Protein AF-A0A661V7F4-F1 (afdb_monomer_lite)

Secondary structure (DSSP, 8-state):
--HHHHHHHHHTT-----TTTT-HHHHHHHHHHHHHHHHTTHHHHHHHHHHHHHHHHHHHHHH-TTEEEEEEETTEEEEEE--BTTB-HHHHHHHHHHTT---EEEGGGTEEEE---TT--HHHHHHHHHHHHHHHH-TT--------TT-----TT--------------------

Structure (mmCIF, N/CA/C/O backbone):
data_AF-A0A661V7F4-F1
#
_entry.id   AF-A0A661V7F4-F1
#
loop_
_atom_site.group_PDB
_atom_site.id
_atom_site.type_symbol
_atom_site.label_atom_id
_atom_site.label_alt_id
_atom_site.label_comp_id
_atom_site.label_asym_id
_atom_site.label_entity_id
_atom_site.label_seq_id
_atom_site.pdbx_PDB_ins_code
_atom_site.Cartn_x
_atom_site.Cartn_y
_atom_site.Cartn_z
_atom_site.occupancy
_atom_site.B_iso_or_equiv
_atom_site.auth_seq_id
_atom_site.auth_comp_id
_atom_site.auth_asym_id
_atom_site.auth_atom_id
_atom_site.pdbx_PDB_model_num
ATOM 1 N N . MET A 1 1 ? 5.106 9.688 -24.346 1.00 60.44 1 MET A N 1
ATOM 2 C CA . MET A 1 1 ? 5.487 11.086 -24.656 1.00 60.44 1 MET A CA 1
ATOM 3 C C . MET A 1 1 ? 4.803 11.490 -25.955 1.00 60.44 1 MET A C 1
ATOM 5 O O . MET A 1 1 ? 4.760 10.669 -26.862 1.00 60.44 1 MET A O 1
ATOM 9 N N . LYS A 1 2 ? 4.218 12.690 -26.051 1.00 88.56 2 LYS A N 1
ATOM 10 C CA . LYS A 1 2 ? 3.643 13.158 -27.324 1.00 88.56 2 LYS A CA 1
ATOM 11 C C . LYS A 1 2 ? 4.780 13.499 -28.286 1.00 88.56 2 LYS A C 1
ATOM 13 O O . LYS A 1 2 ? 5.710 14.192 -27.886 1.00 88.56 2 LYS A O 1
ATOM 18 N N . ARG A 1 3 ? 4.682 13.040 -29.535 1.00 91.12 3 ARG A N 1
ATOM 19 C CA . ARG A 1 3 ? 5.702 13.245 -30.578 1.00 91.12 3 ARG A CA 1
ATOM 20 C C . ARG A 1 3 ? 6.094 14.719 -30.745 1.00 91.12 3 ARG A C 1
ATOM 22 O O . ARG A 1 3 ? 7.275 15.031 -30.780 1.00 91.12 3 ARG A O 1
ATOM 29 N N . SER A 1 4 ? 5.109 15.614 -30.688 1.00 94.12 4 SER A N 1
ATOM 30 C CA . SER A 1 4 ? 5.306 17.066 -30.783 1.00 94.12 4 SER A CA 1
ATOM 31 C C . SER A 1 4 ? 6.248 17.644 -29.719 1.00 94.12 4 SER A C 1
ATOM 33 O O . SER A 1 4 ? 6.945 18.614 -29.980 1.00 94.12 4 SER A O 1
ATOM 35 N N . ILE A 1 5 ? 6.279 17.061 -28.513 1.00 92.44 5 ILE A N 1
ATOM 36 C CA . ILE A 1 5 ? 7.154 17.522 -27.423 1.00 92.44 5 ILE A CA 1
ATOM 37 C C . ILE A 1 5 ? 8.598 17.083 -27.683 1.00 92.44 5 ILE A C 1
ATOM 39 O O . ILE A 1 5 ? 9.520 17.857 -27.444 1.00 92.44 5 ILE A O 1
ATOM 43 N N . ALA A 1 6 ? 8.794 15.860 -28.185 1.00 89.69 6 ALA A N 1
ATOM 44 C CA . ALA A 1 6 ? 10.120 15.360 -28.544 1.00 89.69 6 ALA A CA 1
ATOM 45 C C . ALA A 1 6 ? 10.739 16.200 -29.673 1.00 89.69 6 ALA A C 1
ATOM 47 O O . ALA A 1 6 ? 11.857 16.683 -29.531 1.00 89.69 6 ALA A O 1
ATOM 48 N N . GLU A 1 7 ? 9.966 16.473 -30.728 1.00 91.38 7 GLU A N 1
ATOM 49 C CA . GLU A 1 7 ? 10.384 17.315 -31.860 1.00 91.38 7 GLU A CA 1
ATOM 50 C C . GLU A 1 7 ? 10.731 18.746 -31.407 1.00 91.38 7 GLU A C 1
ATOM 52 O O . GLU A 1 7 ? 11.738 19.321 -31.825 1.00 91.38 7 GLU A O 1
ATOM 57 N N . GLN A 1 8 ? 9.943 19.314 -30.488 1.00 92.19 8 GLN A N 1
ATOM 58 C CA . GLN A 1 8 ? 10.229 20.630 -29.921 1.00 92.19 8 GLN A CA 1
ATOM 59 C C . GLN A 1 8 ? 11.525 20.634 -29.094 1.00 92.19 8 GLN A C 1
ATOM 61 O O . GLN A 1 8 ? 12.334 21.548 -29.251 1.00 92.19 8 GLN A O 1
ATOM 66 N N . LEU A 1 9 ? 11.761 19.617 -28.257 1.00 90.19 9 LEU A N 1
ATOM 67 C CA . LEU A 1 9 ? 13.000 19.485 -27.482 1.00 90.19 9 LEU A CA 1
ATOM 68 C C . LEU A 1 9 ? 14.231 19.362 -28.388 1.00 90.19 9 LEU A C 1
ATOM 70 O O . LEU A 1 9 ? 15.211 20.070 -28.161 1.00 90.19 9 LEU A O 1
ATOM 74 N N . GLU A 1 10 ? 14.156 18.549 -29.442 1.00 87.75 10 GLU A N 1
ATOM 75 C CA . GLU A 1 10 ? 15.230 18.401 -30.431 1.00 87.75 10 GLU A CA 1
ATOM 76 C C . GLU A 1 10 ? 15.539 19.731 -31.137 1.00 87.75 10 GLU A C 1
ATOM 78 O O . GLU A 1 10 ? 16.701 20.126 -31.242 1.00 87.75 10 GLU A O 1
ATOM 83 N N . SER A 1 11 ? 14.500 20.468 -31.550 1.00 91.19 11 SER A N 1
ATOM 84 C CA . SER A 1 11 ? 14.645 21.768 -32.226 1.00 91.19 11 SER A CA 1
ATOM 85 C C . SER A 1 11 ? 15.161 22.893 -31.317 1.00 91.19 11 SER A C 1
ATOM 87 O O . SER A 1 11 ? 15.780 23.840 -31.796 1.00 91.19 11 SER A O 1
ATOM 89 N N . SER A 1 12 ? 14.936 22.791 -30.003 1.00 92.0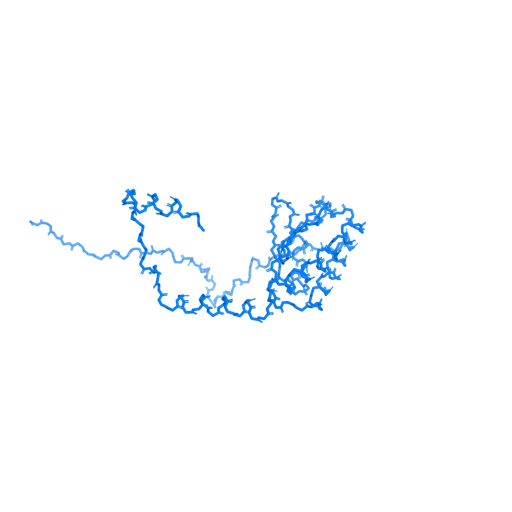6 12 SER A N 1
ATOM 90 C CA . SER A 1 12 ? 15.288 23.829 -29.024 1.00 92.06 12 SER A CA 1
ATOM 91 C C . SER A 1 12 ? 16.777 23.881 -28.659 1.00 92.06 12 SER A C 1
ATOM 93 O O . SER A 1 12 ? 17.207 24.810 -27.978 1.00 92.06 12 SER A O 1
ATOM 95 N N . GLY A 1 13 ? 17.565 22.876 -29.061 1.00 87.50 13 GLY A N 1
ATOM 96 C CA . GLY A 1 13 ? 18.968 22.740 -28.653 1.00 87.50 13 GLY A CA 1
ATOM 97 C C . GLY A 1 13 ? 19.158 22.380 -27.173 1.00 87.50 13 GLY A C 1
ATOM 98 O O . GLY A 1 13 ? 20.284 22.417 -26.673 1.00 87.50 13 GLY A O 1
ATOM 99 N N . PHE A 1 14 ? 18.083 22.020 -26.463 1.00 88.81 14 PHE A N 1
ATOM 100 C CA . PHE A 1 14 ? 18.138 21.577 -25.074 1.00 88.81 14 PHE A CA 1
ATOM 101 C C . PHE A 1 14 ? 18.960 20.289 -24.951 1.00 88.81 14 PHE A C 1
ATOM 103 O O . PHE A 1 14 ? 18.642 19.263 -25.552 1.00 88.81 14 PHE A O 1
ATOM 110 N N . ARG A 1 15 ? 20.024 20.333 -24.144 1.00 83.62 15 ARG A N 1
ATOM 111 C CA . ARG A 1 15 ? 20.916 19.196 -23.908 1.00 83.62 15 ARG A CA 1
ATOM 112 C C . ARG A 1 15 ? 20.938 18.861 -22.423 1.00 83.62 15 ARG A C 1
ATOM 114 O O . ARG A 1 15 ? 21.423 19.642 -21.611 1.00 83.62 15 ARG A O 1
ATOM 121 N N . TYR A 1 16 ? 20.441 17.675 -22.091 1.00 86.56 16 TYR A N 1
ATOM 122 C CA . TYR A 1 16 ? 20.527 17.092 -20.758 1.00 86.56 16 TYR A CA 1
ATOM 123 C C . TYR A 1 16 ? 21.421 15.858 -20.816 1.00 86.56 16 TYR A C 1
ATOM 125 O O . TYR A 1 16 ? 21.198 14.981 -21.649 1.00 86.56 16 TYR A O 1
ATOM 133 N N . VAL A 1 17 ? 22.443 15.813 -19.963 1.00 88.25 17 VAL A N 1
ATOM 134 C CA . VAL A 1 17 ? 23.394 14.699 -19.877 1.00 88.25 17 VAL A CA 1
ATOM 135 C C . VAL A 1 17 ? 23.607 14.362 -18.407 1.00 88.25 17 VAL A C 1
ATOM 137 O O . VAL A 1 17 ? 23.778 15.251 -17.572 1.00 88.25 17 VAL A O 1
ATOM 140 N N . GLN A 1 18 ? 23.602 13.070 -18.099 1.00 92.44 18 GLN A N 1
ATOM 141 C CA . GLN A 1 18 ? 23.984 12.513 -16.802 1.00 92.44 18 GLN A CA 1
ATOM 142 C C . GLN A 1 18 ? 24.950 11.353 -17.046 1.00 92.44 18 GLN A C 1
ATOM 144 O O . GLN A 1 18 ? 24.774 10.602 -18.004 1.00 92.44 18 GLN A O 1
ATOM 149 N N . SER A 1 19 ? 25.943 11.174 -16.173 1.00 91.06 19 SER A N 1
ATOM 150 C CA . SER A 1 19 ? 27.018 10.182 -16.354 1.00 91.06 19 SER A CA 1
ATOM 151 C C . SER A 1 19 ? 26.539 8.728 -16.455 1.00 91.06 19 SER A C 1
ATOM 153 O O . SER A 1 19 ? 27.250 7.899 -17.008 1.00 91.06 19 SER A O 1
ATOM 155 N N . HIS A 1 20 ? 25.342 8.421 -15.944 1.00 86.81 20 HIS A N 1
ATOM 156 C CA . HIS A 1 20 ? 24.746 7.077 -15.948 1.00 86.81 20 HIS A CA 1
ATOM 157 C C . HIS A 1 20 ? 23.524 6.956 -16.873 1.00 86.81 20 HIS A C 1
ATOM 159 O O . HIS A 1 20 ? 22.744 6.010 -16.774 1.00 86.81 20 HIS A O 1
ATOM 165 N N . GLN A 1 21 ? 23.313 7.927 -17.762 1.00 89.25 21 GLN A N 1
ATOM 166 C CA . GLN A 1 21 ? 22.230 7.858 -18.735 1.00 89.25 21 GLN A CA 1
ATOM 167 C C . GLN A 1 21 ? 22.521 6.762 -19.772 1.00 89.25 21 GLN A C 1
ATOM 169 O O . GLN A 1 21 ? 23.624 6.695 -20.305 1.00 89.25 21 GLN A O 1
ATOM 174 N N . ASN A 1 22 ? 21.514 5.943 -20.093 1.00 86.75 22 ASN A N 1
ATOM 175 C CA . ASN A 1 22 ? 21.619 4.829 -21.048 1.00 86.75 22 ASN A CA 1
ATOM 176 C C . ASN A 1 22 ? 22.657 3.758 -20.663 1.00 86.75 22 ASN A C 1
ATOM 178 O O . ASN A 1 22 ? 23.261 3.138 -21.538 1.00 86.75 22 ASN A O 1
ATOM 182 N N . ASP A 1 23 ? 22.861 3.536 -19.363 1.00 93.81 23 ASP A N 1
ATOM 183 C CA . ASP A 1 23 ? 23.686 2.433 -18.878 1.00 93.81 23 ASP A CA 1
ATOM 184 C C . ASP A 1 23 ? 23.146 1.071 -19.386 1.00 93.81 23 ASP A C 1
ATOM 186 O O . ASP A 1 23 ? 21.974 0.750 -19.142 1.00 93.81 23 ASP A O 1
ATOM 190 N N . PRO A 1 24 ? 23.958 0.252 -20.091 1.00 94.62 24 PRO A N 1
ATOM 191 C CA . PRO A 1 24 ? 23.492 -1.002 -20.687 1.00 94.62 24 PRO A CA 1
ATOM 192 C C . PRO A 1 24 ? 22.940 -2.010 -19.676 1.00 94.62 24 PRO A C 1
ATOM 194 O O . PRO A 1 24 ? 22.011 -2.753 -20.003 1.00 94.62 24 PRO A O 1
ATOM 197 N N . LEU A 1 25 ? 23.482 -2.038 -18.454 1.00 95.44 25 LEU A N 1
ATOM 198 C CA . LEU A 1 25 ? 23.005 -2.932 -17.403 1.00 95.44 25 LEU A CA 1
ATOM 199 C C . LEU A 1 25 ? 21.611 -2.499 -16.935 1.00 95.44 25 LEU A C 1
ATOM 201 O O . LEU A 1 25 ? 20.696 -3.324 -16.910 1.00 95.44 25 LEU A O 1
ATOM 205 N N . GLY A 1 26 ? 21.418 -1.207 -16.662 1.00 94.31 26 GLY A N 1
ATOM 206 C CA . GLY A 1 26 ? 20.105 -0.643 -16.343 1.00 94.31 26 GLY A CA 1
ATOM 207 C C . GLY A 1 26 ? 19.069 -0.906 -17.442 1.00 94.31 26 GLY A C 1
ATOM 208 O O . GLY A 1 26 ? 17.949 -1.332 -17.151 1.00 94.31 26 GLY A O 1
ATOM 209 N N . CYS A 1 27 ? 19.452 -0.741 -18.712 1.00 94.94 27 CYS A N 1
ATOM 210 C CA . CYS A 1 27 ? 18.590 -1.060 -19.852 1.00 94.94 27 CYS A CA 1
ATOM 211 C C . CYS A 1 27 ? 18.216 -2.550 -19.912 1.00 94.94 27 CYS A C 1
ATOM 213 O O . CYS A 1 27 ? 17.060 -2.873 -20.188 1.00 94.94 27 CYS A O 1
ATOM 215 N N . SER A 1 28 ? 19.161 -3.457 -19.640 1.00 96.56 28 SER A N 1
ATOM 216 C CA . SER A 1 28 ? 18.899 -4.901 -19.634 1.00 96.56 28 SER A CA 1
ATOM 217 C C . SER A 1 28 ? 17.920 -5.300 -18.528 1.00 96.56 28 SER A C 1
ATOM 219 O O . SER A 1 28 ? 16.987 -6.056 -18.791 1.00 96.56 28 SER A O 1
ATOM 221 N N . VAL A 1 29 ? 18.093 -4.764 -17.315 1.00 96.88 29 VAL A N 1
ATOM 222 C CA . VAL A 1 29 ? 17.186 -5.017 -16.182 1.00 96.88 29 VAL A CA 1
ATOM 223 C C . VAL A 1 29 ? 15.789 -4.474 -16.475 1.00 96.88 29 VAL A C 1
ATOM 225 O O . VAL A 1 29 ? 14.809 -5.196 -16.323 1.00 96.88 29 VAL A O 1
ATOM 228 N N . ALA A 1 30 ? 15.683 -3.230 -16.952 1.00 96.38 30 ALA A N 1
ATOM 229 C CA . ALA A 1 30 ? 14.393 -2.624 -17.278 1.00 96.38 30 ALA A CA 1
ATOM 230 C C . ALA A 1 30 ? 13.637 -3.421 -18.352 1.00 96.38 30 ALA A C 1
ATOM 232 O O . ALA A 1 30 ? 12.428 -3.621 -18.237 1.00 96.38 30 ALA A O 1
ATOM 233 N N . ARG A 1 31 ? 14.349 -3.911 -19.377 1.00 96.44 31 ARG A N 1
ATOM 234 C CA . ARG A 1 31 ? 13.760 -4.752 -20.425 1.00 96.44 31 ARG A CA 1
ATOM 235 C C . ARG A 1 31 ? 13.177 -6.042 -19.850 1.00 96.44 31 ARG A C 1
ATOM 237 O O . ARG A 1 31 ? 12.066 -6.405 -20.223 1.00 96.44 31 ARG A O 1
ATOM 244 N N . GLU A 1 32 ? 13.908 -6.703 -18.957 1.00 97.44 32 GLU A N 1
ATOM 245 C CA . GLU A 1 32 ? 13.459 -7.952 -18.339 1.00 97.44 32 GLU A CA 1
ATOM 246 C C . GLU A 1 32 ? 12.257 -7.733 -17.415 1.00 97.44 32 GLU A C 1
ATOM 248 O O . GLU A 1 32 ? 11.264 -8.444 -17.518 1.00 97.44 32 GLU A O 1
ATOM 253 N N . VAL A 1 33 ? 12.281 -6.683 -16.588 1.00 96.69 33 VAL A N 1
ATOM 254 C CA . VAL A 1 33 ? 11.143 -6.317 -15.728 1.00 96.69 33 VAL A CA 1
ATOM 255 C C . VAL A 1 33 ? 9.879 -6.076 -16.560 1.00 96.69 33 VAL A C 1
ATOM 257 O O . VAL A 1 33 ? 8.815 -6.590 -16.225 1.00 96.69 33 VAL A O 1
ATOM 260 N N . ILE A 1 34 ? 9.981 -5.339 -17.673 1.00 96.38 34 ILE A N 1
ATOM 261 C CA . ILE A 1 34 ? 8.843 -5.107 -18.579 1.00 96.38 34 ILE A CA 1
ATOM 262 C C . ILE A 1 34 ? 8.343 -6.424 -19.192 1.00 96.38 34 ILE A C 1
ATOM 264 O O . ILE A 1 34 ? 7.129 -6.611 -19.322 1.00 96.38 34 ILE A O 1
ATOM 268 N N . ALA A 1 35 ? 9.254 -7.330 -19.562 1.00 96.31 35 ALA A N 1
ATOM 269 C CA . ALA A 1 35 ? 8.900 -8.635 -20.109 1.00 96.31 35 ALA A CA 1
ATOM 270 C C . ALA A 1 35 ? 8.122 -9.478 -19.088 1.00 96.31 35 ALA A C 1
ATOM 272 O O . ALA A 1 35 ? 7.022 -9.922 -19.409 1.00 96.31 35 ALA A O 1
ATOM 273 N N . ILE A 1 36 ? 8.625 -9.602 -17.855 1.00 95.88 36 ILE A N 1
ATOM 274 C CA . ILE A 1 36 ? 7.969 -10.328 -16.754 1.00 95.88 36 ILE A CA 1
ATOM 275 C C . ILE A 1 36 ? 6.579 -9.747 -16.474 1.00 95.88 36 ILE A C 1
ATOM 277 O O . ILE A 1 36 ? 5.588 -10.475 -16.476 1.00 95.88 36 ILE A O 1
ATOM 281 N N . LEU A 1 37 ? 6.473 -8.422 -16.311 1.00 95.19 37 LEU A N 1
ATOM 282 C CA . LEU A 1 37 ? 5.192 -7.751 -16.057 1.00 95.19 37 LEU A CA 1
ATOM 283 C C . LEU A 1 37 ? 4.144 -8.044 -17.142 1.00 95.19 37 LEU A C 1
ATOM 285 O O . LEU A 1 37 ? 2.961 -8.176 -16.826 1.00 95.19 37 LEU A O 1
ATOM 289 N N . SER A 1 38 ? 4.578 -8.141 -18.402 1.00 91.38 38 SER A N 1
ATOM 290 C CA . SER A 1 38 ? 3.695 -8.369 -19.552 1.00 91.38 38 SER A CA 1
ATOM 291 C C . SER A 1 38 ? 3.335 -9.843 -19.745 1.00 91.38 38 SER A C 1
ATOM 293 O O . SER A 1 38 ? 2.201 -10.148 -20.097 1.00 91.38 38 SER A O 1
ATOM 295 N N . GLN A 1 39 ? 4.285 -10.760 -19.548 1.00 93.69 39 GLN A N 1
ATOM 296 C CA . GLN A 1 39 ? 4.096 -12.195 -19.796 1.00 93.69 39 GLN A CA 1
ATOM 297 C C . GLN A 1 39 ? 3.309 -12.880 -18.678 1.00 93.69 39 GLN A C 1
ATOM 299 O O . GLN A 1 39 ? 2.509 -13.773 -18.944 1.00 93.69 39 GLN A O 1
ATOM 304 N N . GLU A 1 40 ? 3.512 -12.444 -17.436 1.00 91.62 40 GLU A N 1
ATOM 305 C CA . GLU A 1 40 ? 2.910 -13.062 -16.250 1.00 91.62 40 GLU A CA 1
ATOM 306 C C . GLU A 1 40 ? 1.648 -12.323 -15.767 1.00 91.62 40 GLU A C 1
ATOM 308 O O . GLU A 1 40 ? 1.069 -12.676 -14.744 1.00 91.62 40 GLU A O 1
ATOM 313 N N . ASN A 1 41 ? 1.181 -11.309 -16.509 1.00 92.81 41 ASN A N 1
ATOM 314 C CA . ASN A 1 41 ? -0.028 -10.529 -16.207 1.00 92.81 41 ASN A CA 1
ATOM 315 C C . ASN A 1 41 ? -0.047 -9.912 -14.791 1.00 92.81 41 ASN A C 1
ATOM 317 O O . ASN A 1 41 ? -1.111 -9.737 -14.191 1.00 92.81 41 ASN A O 1
ATOM 321 N N . TRP A 1 42 ? 1.119 -9.531 -14.259 1.00 93.69 42 TRP A N 1
ATOM 322 C CA . TRP A 1 42 ? 1.253 -8.982 -12.902 1.00 93.69 42 TRP A CA 1
ATOM 323 C C . TRP A 1 42 ? 0.428 -7.714 -12.664 1.00 93.69 42 TRP A C 1
ATOM 325 O O . TRP A 1 42 ? -0.036 -7.487 -11.549 1.00 93.69 42 TRP A O 1
ATOM 335 N N . VAL A 1 43 ? 0.218 -6.896 -13.700 1.00 93.19 43 VAL A N 1
ATOM 336 C CA . VAL A 1 43 ? -0.631 -5.695 -13.607 1.00 93.19 43 VAL A CA 1
ATOM 337 C C . VAL A 1 43 ? -2.084 -6.078 -13.329 1.00 93.19 43 VAL A C 1
ATOM 339 O O . VAL A 1 43 ? -2.714 -5.486 -12.458 1.00 93.19 43 VAL A O 1
ATOM 342 N N . GLU A 1 44 ? -2.598 -7.092 -14.027 1.00 94.62 44 GLU A N 1
ATOM 343 C CA . GLU A 1 44 ? -3.972 -7.560 -13.842 1.00 94.62 44 GLU A CA 1
ATOM 344 C C . GLU A 1 44 ? -4.143 -8.254 -12.491 1.00 94.62 44 GLU A C 1
ATOM 346 O O . GLU A 1 44 ? -5.083 -7.958 -11.757 1.00 94.62 44 GLU A O 1
ATOM 351 N N . ARG A 1 45 ? -3.175 -9.092 -12.095 1.00 94.94 45 ARG A N 1
ATOM 352 C CA . ARG A 1 45 ? -3.152 -9.669 -10.745 1.00 94.94 45 ARG A CA 1
ATOM 353 C C . ARG A 1 45 ? -3.155 -8.579 -9.669 1.00 94.94 45 ARG A C 1
ATOM 355 O O . ARG A 1 45 ? -3.883 -8.701 -8.689 1.00 94.94 45 ARG A O 1
ATOM 362 N N . GLY A 1 46 ? -2.380 -7.512 -9.860 1.00 96.00 46 GLY A N 1
ATOM 363 C CA . GLY A 1 46 ? -2.358 -6.356 -8.965 1.00 96.00 46 GLY A CA 1
ATOM 364 C C . GLY A 1 46 ? -3.687 -5.599 -8.905 1.00 96.00 46 GLY A C 1
ATOM 365 O O . GLY A 1 46 ? -4.035 -5.086 -7.846 1.00 96.00 46 GLY A O 1
ATOM 366 N N . ASN A 1 47 ? -4.451 -5.545 -10.000 1.00 96.12 47 ASN A N 1
ATOM 367 C CA . ASN A 1 47 ? -5.803 -4.979 -9.984 1.00 96.12 47 ASN A CA 1
ATOM 368 C C . ASN A 1 47 ? -6.742 -5.847 -9.141 1.00 96.12 47 ASN A C 1
ATOM 370 O O . ASN A 1 47 ? -7.344 -5.336 -8.204 1.00 96.12 47 ASN A O 1
ATOM 374 N N . VAL A 1 48 ? -6.793 -7.155 -9.410 1.00 97.00 48 VAL A N 1
ATOM 375 C CA . VAL A 1 48 ? -7.665 -8.099 -8.687 1.00 97.00 48 VAL A CA 1
ATOM 376 C C . VAL A 1 48 ? -7.324 -8.152 -7.194 1.00 97.00 48 VAL A C 1
ATOM 378 O O . VAL A 1 48 ? -8.209 -8.091 -6.343 1.00 97.00 48 VAL A O 1
ATOM 381 N N . MET A 1 49 ? -6.035 -8.239 -6.851 1.00 98.00 49 MET A N 1
ATOM 382 C CA . MET A 1 49 ? -5.595 -8.241 -5.453 1.00 98.00 49 MET A CA 1
ATOM 383 C C . MET A 1 49 ? -5.839 -6.885 -4.780 1.00 98.00 49 MET A C 1
ATOM 385 O O . MET A 1 49 ? -6.232 -6.834 -3.616 1.00 98.00 49 MET A O 1
ATOM 389 N N . GLY A 1 50 ? -5.641 -5.788 -5.512 1.00 98.00 50 GLY A N 1
ATOM 390 C CA . GLY A 1 50 ? -5.909 -4.436 -5.035 1.00 98.00 50 GLY A CA 1
ATOM 391 C C . GLY A 1 50 ? -7.386 -4.197 -4.734 1.00 98.00 50 GLY A C 1
ATOM 392 O O . GLY A 1 50 ? -7.701 -3.576 -3.723 1.00 98.00 50 GLY A O 1
ATOM 393 N N . GLU A 1 51 ? -8.289 -4.725 -5.564 1.00 98.19 51 GLU A N 1
ATOM 394 C CA . GLU A 1 51 ? -9.737 -4.706 -5.325 1.00 98.19 51 GLU A CA 1
ATOM 395 C C . GLU A 1 51 ? -10.096 -5.485 -4.059 1.00 98.19 51 GLU A C 1
ATOM 397 O O . GLU A 1 51 ? -10.732 -4.922 -3.170 1.00 98.19 51 GLU A O 1
ATOM 402 N N . TYR A 1 52 ? -9.600 -6.719 -3.915 1.00 98.50 52 TYR A N 1
ATOM 403 C CA . TYR A 1 52 ? -9.798 -7.521 -2.702 1.00 98.50 52 TYR A CA 1
ATOM 404 C C . TYR A 1 52 ? -9.314 -6.798 -1.436 1.00 98.50 52 TYR A C 1
ATOM 406 O O . TYR A 1 52 ? -10.014 -6.748 -0.423 1.00 98.50 52 TYR A O 1
ATOM 414 N N . PHE A 1 53 ? -8.116 -6.214 -1.485 1.00 98.62 53 PHE A N 1
ATOM 415 C CA . PHE A 1 53 ? -7.554 -5.506 -0.342 1.00 98.62 53 PHE A CA 1
ATOM 416 C C . PHE A 1 53 ? -8.359 -4.231 -0.036 1.00 98.62 53 PHE A C 1
ATOM 418 O O . PHE A 1 53 ? -8.711 -3.982 1.118 1.00 98.62 53 PHE A O 1
ATOM 425 N N . LEU A 1 54 ? -8.731 -3.447 -1.052 1.00 98.69 54 LEU A N 1
ATOM 426 C CA . LEU A 1 54 ? -9.548 -2.248 -0.864 1.00 98.69 54 LEU A CA 1
ATOM 427 C C . LEU A 1 54 ? -10.936 -2.575 -0.296 1.00 98.69 54 LEU A C 1
ATOM 429 O O . LEU A 1 54 ? -11.409 -1.852 0.576 1.00 98.69 54 LEU A O 1
ATOM 433 N N . GLU A 1 55 ? -11.581 -3.652 -0.748 1.00 98.62 55 GLU A N 1
ATOM 434 C CA . GLU A 1 55 ? -12.848 -4.126 -0.181 1.00 98.62 55 GLU A CA 1
ATOM 435 C C . GLU A 1 55 ? -12.706 -4.465 1.306 1.00 98.62 55 GLU A C 1
ATOM 437 O O . GLU A 1 55 ? -13.531 -4.035 2.112 1.00 98.62 55 GLU A O 1
ATOM 442 N N . GLY A 1 56 ? -11.632 -5.157 1.691 1.00 98.50 56 GLY A N 1
ATOM 443 C CA . GLY A 1 56 ? -11.329 -5.425 3.097 1.00 98.50 56 GLY A CA 1
ATOM 444 C C . GLY A 1 56 ? -11.128 -4.148 3.918 1.00 98.50 56 GLY A C 1
ATOM 445 O O . GLY A 1 56 ? -11.666 -4.025 5.015 1.00 98.50 56 GLY A O 1
ATOM 446 N N . LEU A 1 57 ? -10.413 -3.156 3.379 1.00 98.62 57 LEU A N 1
ATOM 447 C CA . LEU A 1 57 ? -10.241 -1.859 4.043 1.00 98.62 57 LEU A CA 1
ATOM 448 C C . LEU A 1 57 ? -11.568 -1.097 4.183 1.00 98.62 57 LEU A C 1
ATOM 450 O O . LEU A 1 57 ? -11.796 -0.468 5.213 1.00 98.62 57 LEU A O 1
ATOM 454 N N . LYS A 1 58 ? -12.463 -1.182 3.192 1.00 98.62 58 LYS A N 1
ATOM 455 C CA . LYS A 1 58 ? -13.806 -0.587 3.270 1.00 98.62 58 LYS A CA 1
ATOM 456 C C . LYS A 1 58 ? -14.692 -1.262 4.313 1.00 98.62 58 LYS A C 1
ATOM 458 O O . LYS A 1 58 ? -15.447 -0.584 4.994 1.00 98.62 58 LYS A O 1
ATOM 463 N N . GLN A 1 59 ? -14.564 -2.572 4.508 1.00 98.50 59 GLN A N 1
ATOM 464 C CA . GLN A 1 59 ? -15.259 -3.251 5.609 1.00 98.50 59 GLN A CA 1
ATOM 465 C C . GLN A 1 59 ? -14.786 -2.732 6.975 1.00 98.50 59 GLN A C 1
ATOM 467 O O . GLN A 1 59 ? -15.593 -2.573 7.889 1.00 98.50 59 GLN A O 1
ATOM 472 N N . LEU A 1 60 ? -13.493 -2.418 7.119 1.00 97.88 60 LEU A N 1
ATOM 473 C CA . LEU A 1 60 ? -12.972 -1.774 8.330 1.00 97.88 60 LEU A CA 1
ATOM 474 C C . LEU A 1 60 ? -13.477 -0.335 8.483 1.00 97.88 60 LEU A C 1
ATOM 476 O O . LEU A 1 60 ? -13.755 0.078 9.605 1.00 97.88 60 LEU A O 1
ATOM 480 N N . GLU A 1 61 ? -13.622 0.403 7.379 1.00 97.75 61 GLU A N 1
ATOM 481 C CA . GLU A 1 61 ? -14.256 1.729 7.357 1.00 97.75 61 GLU A CA 1
ATOM 482 C C . GLU A 1 61 ? -15.696 1.684 7.875 1.00 97.75 61 GLU A C 1
ATOM 484 O O . GLU A 1 61 ? -16.067 2.484 8.728 1.00 97.75 61 GLU A O 1
ATOM 489 N N . GLU A 1 62 ? -16.490 0.709 7.434 1.00 97.81 62 GLU A N 1
ATOM 490 C CA . GLU A 1 62 ? -17.870 0.529 7.897 1.00 97.81 62 GLU A CA 1
ATOM 491 C C . GLU A 1 62 ? -17.954 0.085 9.367 1.00 97.81 62 GLU A C 1
ATOM 493 O O . GLU A 1 62 ? -18.905 0.430 10.071 1.00 97.81 62 GLU A O 1
ATOM 498 N N . LYS A 1 63 ? -16.970 -0.691 9.839 1.00 96.75 63 LYS A N 1
ATOM 499 C CA . LYS A 1 63 ? -16.961 -1.274 11.188 1.00 96.75 63 LYS A CA 1
ATOM 500 C C . LYS A 1 63 ? -16.433 -0.320 12.265 1.00 96.75 63 LYS A C 1
ATOM 502 O O . LYS A 1 63 ? -16.868 -0.405 13.415 1.00 96.75 63 LYS A O 1
ATOM 507 N N . HIS A 1 64 ? -15.484 0.559 11.936 1.00 95.12 64 HIS A N 1
ATOM 508 C CA . HIS A 1 64 ? -14.733 1.345 12.921 1.00 95.12 64 HIS A CA 1
ATOM 509 C C . HIS A 1 64 ? -14.848 2.851 12.685 1.00 95.12 64 HIS A C 1
ATOM 511 O O . HIS A 1 64 ? -14.215 3.378 11.780 1.00 95.12 64 HIS A O 1
ATOM 517 N N . ASP A 1 65 ? -15.503 3.583 13.595 1.00 92.75 65 ASP A N 1
ATOM 518 C CA . ASP A 1 65 ? -15.666 5.053 13.480 1.00 92.75 65 ASP A CA 1
ATOM 519 C C . ASP A 1 65 ? -14.347 5.847 13.414 1.00 92.75 65 ASP A C 1
ATOM 521 O O . ASP A 1 65 ? -14.329 7.010 13.017 1.00 92.75 65 ASP A O 1
ATOM 525 N N . VAL A 1 66 ? -13.239 5.249 13.867 1.00 94.19 66 VAL A N 1
ATOM 526 C CA . VAL A 1 66 ? -11.902 5.859 13.786 1.00 94.19 66 VAL A CA 1
ATOM 527 C C . VAL A 1 66 ? -11.347 5.853 12.366 1.00 94.19 66 VAL A C 1
ATOM 529 O O . VAL A 1 66 ? -10.365 6.538 12.101 1.00 94.19 66 VAL A O 1
ATOM 532 N N . VAL A 1 67 ? -11.934 5.089 11.449 1.00 96.88 67 VAL A N 1
ATOM 533 C CA . VAL A 1 67 ? -11.568 5.084 10.038 1.00 96.88 67 VAL A CA 1
ATOM 534 C C . VAL A 1 67 ? -12.419 6.125 9.321 1.00 96.88 67 VAL A C 1
ATOM 536 O O . VAL A 1 67 ? -13.641 6.130 9.411 1.00 96.88 67 VAL A O 1
ATOM 539 N N . LYS A 1 68 ? -11.760 7.039 8.614 1.00 96.94 68 LYS A N 1
ATOM 540 C CA . LYS A 1 68 ? -12.425 8.095 7.849 1.00 96.94 68 LYS A CA 1
ATOM 541 C C . LYS A 1 68 ? -12.729 7.688 6.421 1.00 96.94 68 LYS A C 1
ATOM 543 O O . LYS A 1 68 ? -13.765 8.079 5.901 1.00 96.94 68 LYS A O 1
ATOM 548 N N . GLU A 1 69 ? -11.760 7.052 5.772 1.00 98.00 69 GLU A N 1
ATOM 549 C CA . GLU A 1 69 ? -11.837 6.722 4.352 1.00 98.00 69 GLU A CA 1
ATOM 550 C C . GLU A 1 69 ? -10.796 5.655 4.001 1.00 98.00 69 GLU A C 1
ATOM 552 O O . GLU A 1 69 ? -9.605 5.808 4.301 1.00 98.00 69 GLU A O 1
ATOM 557 N N . ALA A 1 70 ? -11.231 4.618 3.292 1.00 98.38 70 ALA A N 1
ATOM 558 C CA . ALA A 1 70 ? -10.382 3.707 2.543 1.00 98.38 70 ALA A CA 1
ATOM 559 C C . ALA A 1 70 ? -10.404 4.068 1.047 1.00 98.38 70 ALA A C 1
ATOM 561 O O . ALA A 1 70 ? -11.448 4.075 0.390 1.00 98.38 70 ALA A O 1
ATOM 562 N N . ARG A 1 71 ? -9.227 4.334 0.469 1.00 98.06 71 ARG A N 1
ATOM 563 C CA . ARG A 1 71 ? -9.081 4.729 -0.944 1.00 98.06 71 ARG A CA 1
ATOM 564 C C . ARG A 1 71 ? -7.859 4.099 -1.593 1.00 98.06 71 ARG A C 1
ATOM 566 O O . ARG A 1 71 ? -6.886 3.773 -0.924 1.00 98.06 71 ARG A O 1
ATOM 573 N N . GLY A 1 72 ? -7.864 3.991 -2.917 1.00 96.88 72 GLY A N 1
ATOM 574 C CA . GLY A 1 72 ? -6.695 3.524 -3.657 1.00 96.88 72 GLY A CA 1
ATOM 575 C C . GLY A 1 72 ? -7.018 3.011 -5.050 1.00 96.88 72 GLY A C 1
ATOM 576 O O . GLY A 1 72 ? -8.167 3.049 -5.491 1.00 96.88 72 GLY A O 1
ATOM 577 N N . ARG A 1 73 ? -5.978 2.557 -5.754 1.00 96.00 73 ARG A N 1
ATOM 578 C CA . ARG A 1 73 ? -6.090 1.923 -7.072 1.00 96.00 73 ARG A CA 1
ATOM 579 C C . ARG A 1 73 ? -4.971 0.903 -7.266 1.00 96.00 73 ARG A C 1
ATOM 581 O O . ARG A 1 73 ? -3.798 1.244 -7.109 1.00 96.00 73 ARG A O 1
ATOM 588 N N . GLY A 1 74 ? -5.335 -0.313 -7.673 1.00 96.19 74 GLY A N 1
ATOM 589 C CA . GLY A 1 74 ? -4.394 -1.432 -7.730 1.00 96.19 74 GLY A CA 1
ATOM 590 C C . GLY A 1 74 ? -3.776 -1.662 -6.351 1.00 96.19 74 GLY A C 1
ATOM 591 O O . GLY A 1 74 ? -4.469 -1.565 -5.345 1.00 96.19 74 GLY A O 1
ATOM 592 N N . MET A 1 75 ? -2.463 -1.873 -6.292 1.00 97.12 75 MET A N 1
ATOM 593 C CA . MET A 1 75 ? -1.761 -2.109 -5.025 1.00 97.12 75 MET A CA 1
ATOM 594 C C . MET A 1 75 ? -1.331 -0.833 -4.291 1.00 97.12 75 MET A C 1
ATOM 596 O O . MET A 1 75 ? -0.617 -0.943 -3.308 1.00 97.12 75 MET A O 1
ATOM 600 N N . LEU A 1 76 ? -1.728 0.367 -4.735 1.00 97.62 76 LEU A N 1
ATOM 601 C CA . LEU A 1 76 ? -1.455 1.610 -4.007 1.00 97.62 76 LEU A CA 1
ATOM 602 C C . LEU A 1 76 ? -2.714 2.052 -3.255 1.00 97.62 76 LEU A C 1
ATOM 604 O O . LEU A 1 76 ? -3.618 2.664 -3.837 1.00 97.62 76 LEU A O 1
ATOM 608 N N . LEU A 1 77 ? -2.763 1.727 -1.966 1.00 98.50 77 LEU A N 1
ATOM 609 C CA . LEU A 1 77 ? -3.926 1.904 -1.101 1.00 98.50 77 LEU A CA 1
ATOM 610 C C . LEU A 1 77 ? -3.598 2.794 0.101 1.00 98.50 77 LEU A C 1
ATOM 612 O O . LEU A 1 77 ? -2.454 2.889 0.552 1.00 98.50 77 LEU A O 1
ATOM 616 N N . GLY A 1 78 ? -4.623 3.450 0.628 1.00 98.19 78 GLY A N 1
ATOM 617 C CA . GLY A 1 78 ? -4.538 4.312 1.792 1.00 98.19 78 GLY A CA 1
ATOM 618 C C . GLY A 1 78 ? -5.742 4.143 2.708 1.00 98.19 78 GLY A C 1
ATOM 619 O O . GLY A 1 78 ? -6.876 4.085 2.234 1.00 98.19 78 GLY A O 1
ATOM 620 N N . LEU A 1 79 ? -5.480 4.109 4.012 1.00 98.44 79 LEU A N 1
ATOM 621 C CA . LEU A 1 79 ? -6.497 4.131 5.059 1.00 98.44 79 LEU A CA 1
ATOM 622 C C . LEU A 1 79 ? -6.302 5.384 5.908 1.00 98.44 79 LEU A C 1
ATOM 624 O O . LEU A 1 79 ? -5.306 5.508 6.625 1.00 98.44 79 LEU A O 1
ATOM 628 N N . GLU A 1 80 ? -7.223 6.332 5.787 1.00 98.06 80 GLU A N 1
ATOM 629 C CA . GLU A 1 80 ? -7.226 7.551 6.586 1.00 98.06 80 GLU A CA 1
ATOM 630 C C . GLU A 1 80 ? -7.938 7.312 7.913 1.00 98.06 80 GLU A C 1
ATOM 632 O O . GLU A 1 80 ? -9.054 6.795 7.952 1.00 98.06 80 GLU A O 1
ATOM 637 N N . LEU A 1 81 ? -7.292 7.714 9.003 1.00 96.50 81 LEU A N 1
ATOM 638 C CA . LEU A 1 81 ? -7.800 7.582 10.359 1.00 96.50 81 LEU A CA 1
ATOM 639 C C . LEU A 1 81 ? -8.147 8.955 10.940 1.00 96.50 81 LEU A C 1
ATOM 641 O O . LEU A 1 81 ? -7.481 9.958 10.684 1.00 96.50 81 LEU A O 1
ATOM 645 N N . GLN A 1 82 ? -9.171 8.992 11.780 1.00 93.56 82 GLN A N 1
ATOM 646 C CA . GLN A 1 82 ? -9.480 10.102 12.667 1.00 93.56 82 GLN A CA 1
ATOM 647 C C . GLN A 1 82 ? -8.853 9.819 14.033 1.00 93.56 82 GLN A C 1
ATOM 649 O O . GLN A 1 82 ? -9.233 8.844 14.685 1.00 93.56 82 GLN A O 1
ATOM 654 N N . PRO A 1 83 ? -7.896 10.646 14.489 1.00 84.31 83 PRO A N 1
ATOM 655 C CA . PRO A 1 83 ? -7.318 10.484 15.814 1.00 84.31 83 PRO A CA 1
ATOM 656 C C . PRO A 1 83 ? -8.396 10.532 16.902 1.00 84.31 83 PRO A C 1
ATOM 658 O O . PRO A 1 83 ? -9.182 11.479 16.963 1.00 84.31 83 PRO A O 1
ATOM 661 N N . GLN A 1 84 ? -8.414 9.530 17.782 1.00 84.31 84 GLN A N 1
ATOM 662 C CA . GLN A 1 84 ? -9.370 9.441 18.884 1.00 84.31 84 GLN A CA 1
ATOM 663 C C . GLN A 1 84 ? -8.679 8.902 20.141 1.00 84.31 84 GLN A C 1
ATOM 665 O O . GLN A 1 84 ? -8.241 7.754 20.191 1.00 84.31 84 GLN A O 1
ATOM 670 N N . GLY A 1 85 ? -8.595 9.725 21.190 1.00 84.19 85 GLY A N 1
ATOM 671 C CA . GLY A 1 85 ? -7.900 9.348 22.424 1.00 84.19 85 GLY A CA 1
ATOM 672 C C . GLY A 1 85 ? -6.411 9.087 22.179 1.00 84.19 85 GLY A C 1
ATOM 673 O O . GLY A 1 85 ? -5.712 9.956 21.664 1.00 84.19 85 GLY A O 1
ATOM 674 N N . SER A 1 86 ? -5.927 7.900 22.552 1.00 82.19 86 SER A N 1
ATOM 675 C CA . SER A 1 86 ? -4.553 7.453 22.276 1.00 82.19 86 SER A CA 1
ATOM 676 C C . SER A 1 86 ? -4.364 6.885 20.865 1.00 82.19 86 SER A C 1
ATOM 678 O O . SER A 1 86 ? -3.223 6.704 20.439 1.00 82.19 86 SER A O 1
ATOM 680 N N . LEU A 1 87 ? -5.450 6.617 20.130 1.00 86.94 87 LEU A N 1
ATOM 681 C CA . LEU A 1 87 ? -5.379 6.058 18.787 1.00 86.94 87 LEU A CA 1
ATOM 682 C C . LEU A 1 87 ? -4.985 7.152 17.793 1.00 86.94 87 LEU A C 1
ATOM 684 O O . LEU A 1 87 ? -5.704 8.123 17.559 1.00 86.94 87 LEU A O 1
ATOM 688 N N . SER A 1 88 ? -3.815 6.959 17.203 1.00 91.56 88 SER A N 1
ATOM 689 C CA . SER A 1 88 ? -3.232 7.768 16.137 1.00 91.56 88 SER A CA 1
ATOM 690 C C . SER A 1 88 ? -2.703 6.863 15.028 1.00 91.56 88 SER A C 1
ATOM 692 O O . SER A 1 88 ? -2.402 5.689 15.263 1.00 91.56 88 SER A O 1
ATOM 694 N N . VAL A 1 89 ? -2.503 7.414 13.828 1.00 94.50 89 VAL A N 1
ATOM 695 C CA . VAL A 1 89 ? -1.888 6.665 12.719 1.00 94.50 89 VAL A CA 1
ATOM 696 C C . VAL A 1 89 ? -0.531 6.064 13.105 1.00 94.50 89 VAL A C 1
ATOM 698 O O . VAL A 1 89 ? -0.218 4.947 12.705 1.00 94.50 89 VAL A O 1
ATOM 701 N N . GLN A 1 90 ? 0.242 6.769 13.938 1.00 94.12 90 GLN A N 1
ATOM 702 C CA . GLN A 1 90 ? 1.532 6.292 14.422 1.00 94.12 90 GLN A CA 1
ATOM 703 C C . GLN A 1 90 ? 1.366 5.092 15.359 1.00 94.12 90 GLN A C 1
ATOM 705 O O . GLN A 1 90 ? 2.042 4.091 15.164 1.00 94.12 90 GLN A O 1
ATOM 710 N N . SER A 1 91 ? 0.436 5.152 16.317 1.00 92.56 91 SER A N 1
ATOM 711 C CA . SER A 1 91 ? 0.194 4.023 17.229 1.00 92.56 91 SER A CA 1
ATOM 712 C C . SER A 1 91 ? -0.297 2.769 16.499 1.00 92.56 91 SER A C 1
ATOM 714 O O . SER A 1 91 ? 0.077 1.658 16.862 1.00 92.56 91 SER A O 1
ATOM 716 N N . VAL A 1 92 ? -1.098 2.932 15.437 1.00 94.69 92 VAL A N 1
ATOM 717 C CA . VAL A 1 92 ? -1.560 1.801 14.619 1.00 94.69 92 VAL A CA 1
ATOM 718 C C . VAL A 1 92 ? -0.406 1.231 13.794 1.00 94.69 92 VAL A C 1
ATOM 720 O O . VAL A 1 92 ? -0.270 0.016 13.708 1.00 94.69 92 VAL A O 1
ATOM 723 N N . TYR A 1 93 ? 0.455 2.086 13.234 1.00 95.75 93 TYR A N 1
ATOM 724 C CA . TYR A 1 93 ? 1.681 1.650 12.562 1.00 95.75 93 TYR A CA 1
ATOM 725 C C . TYR A 1 93 ? 2.614 0.872 13.505 1.00 95.75 93 TYR A C 1
ATOM 727 O O . TYR A 1 93 ? 3.090 -0.200 13.141 1.00 95.75 93 TYR A O 1
ATOM 735 N N . GLU A 1 94 ? 2.856 1.381 14.716 1.00 94.00 94 GLU A N 1
ATOM 736 C CA . GLU A 1 94 ? 3.699 0.721 15.721 1.00 94.00 94 GLU A CA 1
ATOM 737 C C . GLU A 1 94 ? 3.127 -0.650 16.103 1.00 94.00 94 GLU A C 1
ATOM 739 O O . GLU A 1 94 ? 3.860 -1.636 16.115 1.00 94.00 94 GLU A O 1
ATOM 744 N N . ALA A 1 95 ? 1.810 -0.741 16.301 1.00 93.44 95 ALA A N 1
ATOM 745 C CA . ALA A 1 95 ? 1.145 -2.014 16.544 1.00 93.44 95 ALA A CA 1
ATOM 746 C C . ALA A 1 95 ? 1.266 -2.967 15.341 1.00 93.44 95 ALA A C 1
ATOM 748 O O . ALA A 1 95 ? 1.621 -4.124 15.519 1.00 93.44 95 ALA A O 1
ATOM 749 N N . LEU A 1 96 ? 1.041 -2.512 14.105 1.00 94.75 96 LEU A N 1
ATOM 750 C CA . LEU A 1 96 ? 1.222 -3.357 12.915 1.00 94.75 96 LEU A CA 1
ATOM 751 C C . LEU A 1 96 ? 2.651 -3.907 12.809 1.00 94.75 96 LEU A C 1
ATOM 753 O O . LEU A 1 96 ? 2.824 -5.078 12.471 1.00 94.75 96 LEU A O 1
ATOM 757 N N . LEU A 1 97 ? 3.655 -3.101 13.165 1.00 94.75 97 LEU A N 1
ATOM 758 C CA . LEU A 1 97 ? 5.051 -3.528 13.190 1.00 94.75 97 LEU A CA 1
ATOM 759 C C . LEU A 1 97 ? 5.293 -4.638 14.226 1.00 94.75 97 LEU A C 1
ATOM 761 O O . LEU A 1 97 ? 6.005 -5.595 13.929 1.00 94.75 97 LEU A O 1
ATOM 765 N N . GLU A 1 98 ? 4.669 -4.560 15.406 1.00 92.06 98 GLU A N 1
ATOM 766 C CA . GLU A 1 98 ? 4.713 -5.629 16.420 1.00 92.06 98 GLU A CA 1
ATOM 767 C C . GLU A 1 98 ? 4.053 -6.931 15.937 1.00 92.06 98 GLU A C 1
ATOM 769 O O . GLU A 1 98 ? 4.490 -8.021 16.305 1.00 92.06 98 GLU A O 1
ATOM 774 N N . TYR A 1 99 ? 3.039 -6.829 15.073 1.00 88.94 99 TYR A N 1
ATOM 775 C CA . TYR A 1 99 ? 2.396 -7.973 14.417 1.00 88.94 99 TYR A CA 1
ATOM 776 C C . TYR A 1 99 ? 3.180 -8.477 13.189 1.00 88.94 99 TYR A C 1
ATOM 778 O O . TYR A 1 99 ? 2.771 -9.452 12.562 1.00 88.94 99 TYR A O 1
ATOM 786 N N . GLY A 1 100 ? 4.317 -7.854 12.858 1.00 93.31 100 GLY A N 1
ATOM 787 C CA . GLY A 1 100 ? 5.201 -8.262 11.765 1.00 93.31 100 GLY A CA 1
ATOM 788 C C . GLY A 1 100 ? 4.899 -7.615 10.411 1.00 93.31 100 GLY A C 1
ATOM 789 O O . GLY A 1 100 ? 5.495 -8.011 9.410 1.00 93.31 100 GLY A O 1
ATOM 790 N N . PHE A 1 101 ? 4.020 -6.612 10.355 1.00 95.56 101 PHE A N 1
ATOM 791 C CA . PHE A 1 101 ? 3.676 -5.905 9.122 1.00 95.56 101 PHE A CA 1
ATOM 792 C C . PHE A 1 101 ? 4.428 -4.582 9.006 1.00 95.5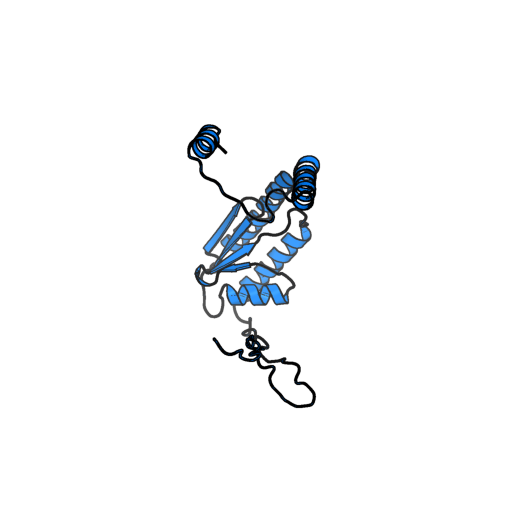6 101 PHE A C 1
ATOM 794 O O . PHE A 1 101 ? 4.263 -3.672 9.819 1.00 95.56 101 PHE A O 1
ATOM 801 N N . LEU A 1 102 ? 5.215 -4.444 7.940 1.00 96.19 102 LEU A N 1
ATOM 802 C CA . LEU A 1 102 ? 5.838 -3.178 7.579 1.00 96.19 102 LEU A CA 1
ATOM 803 C C . LEU A 1 102 ? 4.946 -2.439 6.580 1.00 96.19 102 LEU A C 1
ATOM 805 O O . LEU A 1 102 ? 4.762 -2.889 5.452 1.00 96.19 102 LEU A O 1
ATOM 809 N N . VAL A 1 103 ? 4.414 -1.292 6.997 1.00 96.50 103 VAL A N 1
ATOM 810 C CA . VAL A 1 103 ? 3.564 -0.434 6.161 1.00 96.50 103 VAL A CA 1
ATOM 811 C C . VAL A 1 103 ? 4.076 1.001 6.176 1.00 96.50 103 VAL A C 1
ATOM 813 O O . VAL A 1 103 ? 4.786 1.415 7.092 1.00 96.50 103 VAL A O 1
ATOM 816 N N . GLY A 1 104 ? 3.721 1.793 5.169 1.00 95.38 104 GLY A N 1
ATOM 817 C CA . GLY A 1 104 ? 3.993 3.224 5.198 1.00 95.38 104 GLY A CA 1
ATOM 818 C C . GLY A 1 104 ? 2.976 3.959 6.070 1.00 95.38 104 GLY A C 1
ATOM 819 O O . GLY A 1 104 ? 1.819 3.560 6.163 1.00 95.38 104 GLY A O 1
ATOM 820 N N . TYR A 1 105 ? 3.353 5.100 6.644 1.00 95.62 105 TYR A N 1
ATOM 821 C CA . TYR A 1 105 ? 2.375 6.041 7.195 1.00 95.62 105 TYR A CA 1
ATOM 822 C C . TYR A 1 105 ? 2.766 7.492 6.917 1.00 95.62 105 TYR A C 1
ATOM 824 O O . TYR A 1 105 ? 3.928 7.806 6.654 1.00 95.62 105 TYR A O 1
ATOM 832 N N . TYR A 1 106 ? 1.773 8.378 6.928 1.00 94.44 106 TYR A N 1
ATOM 833 C CA . TYR A 1 106 ? 1.941 9.820 6.800 1.00 94.44 106 TYR A CA 1
ATOM 834 C C . TYR A 1 106 ? 1.248 10.510 7.973 1.00 94.44 106 TYR A C 1
ATOM 836 O O . TYR A 1 106 ? 0.023 10.642 7.995 1.00 94.44 106 TYR A O 1
ATOM 844 N N . SER A 1 107 ? 2.044 10.939 8.955 1.00 89.62 107 SER A N 1
ATOM 845 C CA . SER A 1 107 ? 1.559 11.498 10.223 1.00 89.62 107 SER A CA 1
ATOM 846 C C . SER A 1 107 ? 0.669 12.725 10.036 1.00 89.62 107 SER A C 1
ATOM 848 O O . SER A 1 107 ? -0.410 12.784 10.612 1.00 89.62 107 SER A O 1
ATOM 850 N N . ALA A 1 108 ? 1.069 13.675 9.187 1.00 89.25 108 ALA A N 1
ATOM 851 C CA . ALA A 1 108 ? 0.318 14.916 8.990 1.00 89.25 108 ALA A CA 1
ATOM 852 C C . ALA A 1 108 ? -1.063 14.707 8.339 1.00 89.25 108 ALA A C 1
ATOM 854 O O . ALA A 1 108 ? -1.955 15.526 8.539 1.00 89.25 108 ALA A O 1
ATOM 855 N N . GLY A 1 109 ? -1.247 13.622 7.578 1.00 89.56 109 GLY A N 1
ATOM 856 C CA . GLY A 1 109 ? -2.530 13.274 6.960 1.00 89.56 109 GLY A CA 1
ATOM 857 C C . GLY A 1 109 ? -3.316 12.190 7.697 1.00 89.56 109 GLY A C 1
ATOM 858 O O . GLY A 1 109 ? -4.409 11.863 7.259 1.00 89.56 109 GLY A O 1
ATOM 859 N N . ASN A 1 110 ? -2.772 11.612 8.773 1.00 95.56 110 ASN A N 1
ATOM 860 C CA . ASN A 1 110 ? -3.332 10.441 9.458 1.00 95.56 110 ASN A CA 1
ATOM 861 C C . ASN A 1 110 ? -3.608 9.243 8.531 1.00 95.56 110 ASN A C 1
ATOM 863 O O . ASN A 1 110 ? -4.604 8.545 8.695 1.00 95.56 110 ASN A O 1
ATOM 867 N N . VAL A 1 111 ? -2.730 8.996 7.554 1.00 97.75 111 VAL A N 1
ATOM 868 C CA . VAL A 1 111 ? -2.927 7.943 6.543 1.00 97.75 111 VAL A CA 1
ATOM 869 C C . VAL A 1 111 ? -1.930 6.803 6.730 1.00 97.75 111 VAL A C 1
ATOM 871 O O . VAL A 1 111 ? -0.721 7.048 6.718 1.00 97.75 111 VAL A O 1
ATOM 874 N N . LEU A 1 112 ? -2.418 5.566 6.830 1.00 98.00 112 LEU A N 1
ATOM 875 C CA . LEU A 1 112 ? -1.622 4.363 6.559 1.00 98.00 112 LEU A CA 1
ATOM 876 C C . LEU A 1 112 ? -1.572 4.132 5.051 1.00 98.00 112 LEU A C 1
ATOM 878 O O . LEU A 1 112 ? -2.589 4.267 4.375 1.00 98.00 112 LEU A O 1
ATOM 882 N N . ARG A 1 113 ? -0.397 3.801 4.520 1.00 98.00 113 ARG A N 1
ATOM 883 C CA . ARG A 1 113 ? -0.161 3.538 3.099 1.00 98.00 113 ARG A CA 1
ATOM 884 C C . ARG A 1 113 ? 0.248 2.088 2.915 1.00 98.00 113 ARG A C 1
ATOM 886 O O . ARG A 1 113 ? 1.169 1.618 3.582 1.00 98.00 113 ARG A O 1
ATOM 893 N N . PHE A 1 114 ? -0.415 1.430 1.977 1.00 98.25 114 PHE A N 1
ATOM 894 C CA . PHE A 1 114 ? -0.108 0.071 1.570 1.00 98.25 114 PHE A CA 1
ATOM 895 C C . PHE A 1 114 ? 0.297 0.097 0.100 1.00 98.25 114 PHE A C 1
ATOM 897 O O . PHE A 1 114 ? -0.475 0.522 -0.758 1.00 98.25 114 PHE A O 1
ATOM 904 N N . ASP A 1 115 ? 1.526 -0.326 -0.158 1.00 96.88 115 ASP A N 1
ATOM 905 C CA . ASP A 1 115 ? 2.146 -0.454 -1.473 1.00 96.88 115 ASP A CA 1
ATOM 906 C C . ASP A 1 115 ? 2.919 -1.782 -1.593 1.00 96.88 115 ASP A C 1
ATOM 908 O O . ASP A 1 115 ? 4.110 -1.783 -1.915 1.00 96.88 115 ASP A O 1
ATOM 912 N N . PRO A 1 116 ? 2.282 -2.936 -1.295 1.00 96.00 116 PRO A N 1
ATOM 913 C CA . PRO A 1 116 ? 2.957 -4.229 -1.342 1.00 96.00 116 PRO A CA 1
ATOM 914 C C . PRO A 1 116 ? 3.342 -4.614 -2.779 1.00 96.00 116 PRO A C 1
ATOM 916 O O . PRO A 1 116 ? 2.791 -4.117 -3.767 1.00 96.00 116 PRO A O 1
ATOM 919 N N . ALA A 1 117 ? 4.281 -5.553 -2.896 1.00 95.44 117 ALA A N 1
ATOM 920 C CA . ALA A 1 117 ? 4.673 -6.112 -4.184 1.00 95.44 117 ALA A CA 1
ATOM 921 C C . ALA A 1 117 ? 3.477 -6.764 -4.903 1.00 95.44 117 ALA A C 1
ATOM 923 O O . ALA A 1 117 ? 2.600 -7.349 -4.271 1.00 95.44 117 ALA A O 1
ATOM 924 N N . LEU A 1 118 ? 3.482 -6.744 -6.242 1.00 95.81 118 LEU A N 1
ATOM 925 C CA . LEU A 1 118 ? 2.450 -7.409 -7.061 1.00 95.81 118 LEU A CA 1
ATOM 926 C C . LEU A 1 118 ? 2.398 -8.934 -6.836 1.00 95.81 118 LEU A C 1
ATOM 928 O O . LEU A 1 118 ? 1.405 -9.584 -7.160 1.00 95.81 118 LEU A O 1
ATOM 932 N N . THR A 1 119 ? 3.469 -9.484 -6.263 1.00 94.88 119 THR A N 1
ATOM 933 C CA . THR A 1 119 ? 3.642 -10.887 -5.885 1.00 94.88 119 THR A CA 1
ATOM 934 C C . THR A 1 119 ? 3.062 -11.232 -4.514 1.00 94.88 119 THR A C 1
ATOM 936 O O . THR A 1 119 ? 3.226 -12.365 -4.085 1.00 94.88 119 THR A O 1
ATOM 939 N N . VAL A 1 120 ? 2.440 -10.286 -3.797 1.00 96.38 120 VAL A N 1
ATOM 940 C CA . VAL A 1 120 ? 1.830 -10.569 -2.488 1.00 96.38 120 VAL A CA 1
ATOM 941 C C . VAL A 1 120 ? 0.735 -11.629 -2.621 1.00 96.38 120 VAL A C 1
ATOM 943 O O . VAL A 1 120 ? 0.008 -11.673 -3.626 1.00 96.38 120 VAL A O 1
ATOM 946 N N . GLU A 1 121 ? 0.631 -12.493 -1.617 1.00 96.25 121 GLU A N 1
ATOM 947 C CA . GLU A 1 121 ? -0.390 -13.532 -1.573 1.00 96.25 121 GLU A CA 1
ATOM 948 C C . GLU A 1 121 ? -1.632 -13.066 -0.814 1.00 96.25 121 GLU A C 1
ATOM 950 O O . GLU A 1 121 ? -1.605 -12.147 0.012 1.00 96.25 121 GLU A O 1
ATOM 955 N N . LYS A 1 122 ? -2.765 -13.698 -1.125 1.00 96.25 122 LYS A N 1
ATOM 956 C CA . LYS A 1 122 ? -4.063 -13.319 -0.556 1.00 96.25 122 LYS A CA 1
ATOM 957 C C . LYS A 1 122 ? -4.079 -13.499 0.961 1.00 96.25 122 LYS A C 1
ATOM 959 O O . LYS A 1 122 ? -4.712 -12.719 1.670 1.00 96.25 122 LYS A O 1
ATOM 964 N N . GLU A 1 123 ? -3.389 -14.524 1.442 1.00 97.00 123 GLU A N 1
ATOM 965 C CA . GLU A 1 123 ? -3.275 -14.893 2.848 1.00 97.00 123 GLU A CA 1
ATOM 966 C C . GLU A 1 123 ? -2.540 -13.815 3.650 1.00 97.00 123 GLU A C 1
ATOM 968 O O . GLU A 1 123 ? -2.971 -13.486 4.755 1.00 97.00 123 GLU A O 1
ATOM 973 N N . ASP A 1 124 ? -1.497 -13.203 3.079 1.00 96.81 124 ASP A N 1
ATOM 974 C CA . ASP A 1 124 ? -0.765 -12.102 3.717 1.00 96.81 124 ASP A CA 1
ATOM 975 C C . ASP A 1 124 ? -1.662 -10.869 3.870 1.00 96.81 124 ASP A C 1
ATOM 977 O O . ASP A 1 124 ? -1.726 -10.260 4.940 1.00 96.81 124 ASP A O 1
ATOM 981 N N . VAL A 1 125 ? -2.415 -10.534 2.815 1.00 97.81 125 VAL A N 1
ATOM 982 C CA . VAL A 1 125 ? -3.390 -9.434 2.838 1.00 97.81 125 VAL A CA 1
ATOM 983 C C . VAL A 1 125 ? -4.501 -9.712 3.853 1.00 97.81 125 VAL A C 1
ATOM 985 O O . VAL A 1 125 ? -4.861 -8.829 4.630 1.00 97.81 125 VAL A O 1
ATOM 988 N N . ALA A 1 126 ? -5.028 -10.938 3.887 1.00 97.94 126 ALA A N 1
ATOM 989 C CA . ALA A 1 126 ? -6.055 -11.343 4.845 1.00 97.94 126 ALA A CA 1
ATOM 990 C C . ALA A 1 126 ? -5.555 -11.243 6.296 1.00 97.94 126 ALA A C 1
ATOM 992 O O . ALA A 1 126 ? -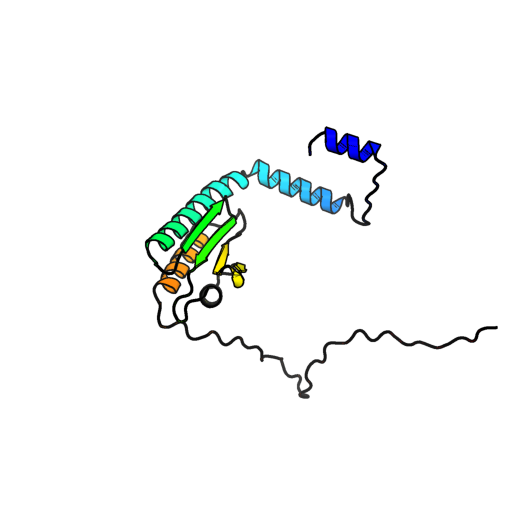6.251 -10.697 7.150 1.00 97.94 126 ALA A O 1
ATOM 993 N N . SER A 1 127 ? -4.333 -11.712 6.557 1.00 96.94 127 SER A N 1
ATOM 994 C CA . SER A 1 127 ? -3.692 -11.655 7.873 1.00 96.94 127 SER A CA 1
ATOM 995 C C . SER A 1 127 ? -3.458 -10.213 8.340 1.00 96.94 127 SER A C 1
ATOM 997 O O . SER A 1 127 ? -3.693 -9.879 9.507 1.00 96.94 127 SER A O 1
ATOM 999 N N . LEU A 1 128 ? -3.066 -9.325 7.418 1.00 97.69 128 LEU A N 1
ATOM 1000 C CA . LEU A 1 128 ? -2.933 -7.895 7.694 1.00 97.69 128 LEU A CA 1
ATOM 1001 C C . LEU A 1 128 ? -4.285 -7.271 8.045 1.00 97.69 128 LEU A C 1
ATOM 1003 O O . LEU A 1 128 ? -4.374 -6.557 9.041 1.00 97.69 128 LEU A O 1
ATOM 1007 N N . LEU A 1 129 ? -5.332 -7.542 7.258 1.00 98.19 129 LEU A N 1
ATOM 1008 C CA . LEU A 1 129 ? -6.681 -7.021 7.502 1.00 98.19 129 LEU A CA 1
ATOM 1009 C C . LEU A 1 129 ? -7.232 -7.484 8.856 1.00 98.19 129 LEU A C 1
ATOM 1011 O O . LEU A 1 129 ? -7.771 -6.671 9.602 1.00 98.19 129 LEU A O 1
ATOM 1015 N N . GLU A 1 130 ? -7.040 -8.757 9.209 1.00 96.94 130 GLU A N 1
ATOM 1016 C CA . GLU A 1 130 ? -7.438 -9.293 10.514 1.00 96.94 130 GLU A CA 1
ATOM 1017 C C . GLU A 1 130 ? -6.662 -8.633 11.665 1.00 96.94 130 GLU A C 1
ATOM 1019 O O . GLU A 1 130 ? -7.234 -8.274 12.697 1.00 96.94 130 GLU A O 1
ATOM 1024 N N . SER A 1 131 ? -5.351 -8.449 11.501 1.00 95.69 131 SER A N 1
ATOM 1025 C CA . SER A 1 131 ? -4.513 -7.792 12.510 1.00 95.69 131 SER A CA 1
ATOM 1026 C C . SER A 1 131 ? -4.916 -6.333 12.698 1.00 95.69 131 SER A C 1
ATOM 1028 O O . SER A 1 131 ? -5.040 -5.862 13.829 1.00 95.69 131 SER A O 1
ATOM 1030 N N . LEU A 1 132 ? -5.192 -5.635 11.597 1.00 96.19 132 LEU A N 1
ATOM 1031 C CA . LEU A 1 132 ? -5.665 -4.261 11.607 1.00 96.19 132 LEU A CA 1
ATOM 1032 C C . LEU A 1 132 ? -7.032 -4.143 12.292 1.00 96.19 132 LEU A C 1
ATOM 1034 O O . LEU A 1 132 ? -7.196 -3.277 13.146 1.00 96.19 132 LEU A O 1
ATOM 1038 N N . ASP A 1 133 ? -7.968 -5.050 12.006 1.00 96.00 133 ASP A N 1
ATOM 1039 C CA . ASP A 1 133 ? -9.268 -5.119 12.682 1.00 96.00 133 ASP A CA 1
ATOM 1040 C C . ASP A 1 133 ? -9.107 -5.220 14.206 1.00 96.00 133 ASP A C 1
ATOM 1042 O O . ASP A 1 133 ? -9.659 -4.422 14.964 1.00 96.00 133 ASP A O 1
ATOM 1046 N N . ARG A 1 134 ? -8.258 -6.146 14.669 1.00 93.38 134 ARG A N 1
ATOM 1047 C CA . ARG A 1 134 ? -7.972 -6.341 16.100 1.00 93.38 134 ARG A CA 1
ATOM 1048 C C . ARG A 1 134 ? -7.349 -5.104 16.748 1.00 93.38 134 ARG A C 1
ATOM 1050 O O . ARG A 1 134 ? -7.674 -4.799 17.897 1.00 93.38 134 ARG A O 1
ATOM 1057 N N . ILE A 1 135 ? -6.450 -4.413 16.047 1.00 92.75 135 ILE A N 1
ATOM 1058 C CA . ILE A 1 135 ? -5.803 -3.188 16.541 1.00 92.75 135 ILE A CA 1
ATOM 1059 C C . ILE A 1 135 ? -6.834 -2.062 16.685 1.00 92.75 135 ILE A C 1
ATOM 1061 O O . ILE A 1 135 ? -6.852 -1.383 17.712 1.00 92.75 135 ILE A O 1
ATOM 1065 N N . LEU A 1 136 ? -7.713 -1.892 15.695 1.00 92.50 136 LEU A N 1
ATOM 1066 C CA . LEU A 1 136 ? -8.756 -0.864 15.708 1.00 92.50 136 LEU A CA 1
ATOM 1067 C C . LEU A 1 136 ? -9.862 -1.165 16.738 1.00 92.50 136 LEU A C 1
ATOM 1069 O O . LEU A 1 136 ? -10.389 -0.243 17.361 1.00 92.50 136 LEU A O 1
ATOM 1073 N N . GLU A 1 137 ? -10.170 -2.443 16.985 1.00 88.75 137 GLU A N 1
ATOM 1074 C CA . GLU A 1 137 ? -11.163 -2.886 17.975 1.00 88.75 137 GLU A CA 1
ATOM 1075 C C . GLU A 1 137 ? -10.681 -2.694 19.423 1.00 88.75 137 GLU A C 1
ATOM 1077 O O . GLU A 1 137 ? -11.440 -2.263 20.297 1.00 88.75 137 GLU A O 1
ATOM 1082 N N . ARG A 1 138 ? -9.400 -2.971 19.703 1.00 74.06 138 ARG A N 1
ATOM 1083 C CA . ARG A 1 138 ? -8.793 -2.854 21.042 1.00 74.06 138 ARG A CA 1
ATOM 1084 C C . ARG A 1 138 ? -8.537 -1.396 21.451 1.00 74.06 138 ARG A C 1
ATOM 1086 O O . ARG A 1 138 ? -7.475 -1.112 21.998 1.00 74.06 138 ARG A O 1
ATOM 1093 N N . ARG A 1 139 ? -9.517 -0.490 21.271 1.00 61.69 139 ARG A N 1
ATOM 1094 C CA . ARG A 1 139 ? -9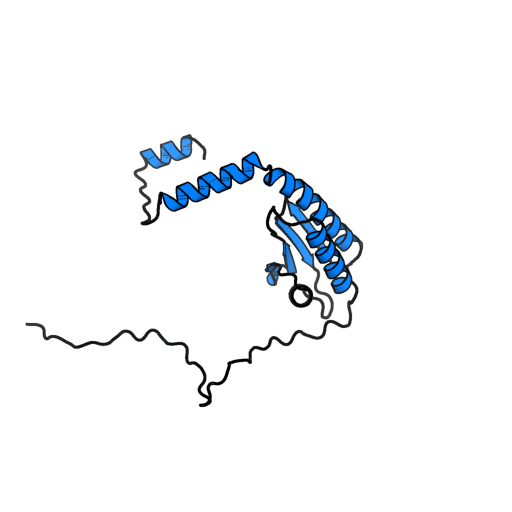.487 0.974 21.539 1.00 61.69 139 ARG A CA 1
ATOM 1095 C C . ARG A 1 139 ? -9.020 1.414 22.955 1.00 61.69 139 ARG A C 1
ATOM 1097 O O . ARG A 1 139 ? -9.267 2.555 23.337 1.00 61.69 139 ARG A O 1
ATOM 1104 N N . ARG A 1 140 ? -8.399 0.563 23.783 1.00 47.00 140 ARG A N 1
ATOM 1105 C CA . ARG A 1 140 ? -8.045 0.849 25.180 1.00 47.00 140 ARG A CA 1
ATOM 1106 C C . ARG A 1 140 ? -6.660 0.419 25.679 1.00 47.00 140 ARG A C 1
ATOM 1108 O O . ARG A 1 140 ? -6.226 1.032 26.647 1.00 47.00 140 ARG A O 1
ATOM 1115 N N . ASP A 1 141 ? -5.931 -0.499 25.036 1.00 44.44 141 ASP A N 1
ATOM 1116 C CA . ASP A 1 141 ? -4.750 -1.106 25.698 1.00 44.44 141 ASP A CA 1
ATOM 1117 C C . ASP A 1 141 ? -3.442 -1.055 24.898 1.00 44.44 141 ASP A C 1
ATOM 1119 O O . ASP A 1 141 ? -2.473 -1.727 25.259 1.00 44.44 141 ASP A O 1
ATOM 1123 N N . VAL A 1 142 ? -3.367 -0.257 23.827 1.00 48.38 142 VAL A N 1
ATOM 1124 C CA . VAL A 1 142 ? -2.076 -0.018 23.166 1.00 48.38 142 VAL A CA 1
ATOM 1125 C C . VAL A 1 142 ? -1.269 0.919 24.067 1.00 48.38 142 VAL A C 1
ATOM 1127 O O . VAL A 1 142 ? -1.390 2.144 24.009 1.00 48.38 142 VAL A O 1
ATOM 1130 N N . LEU A 1 143 ? -0.517 0.318 24.992 1.00 40.66 143 LEU A N 1
ATOM 1131 C CA . LEU A 1 143 ? 0.515 0.996 25.767 1.00 40.66 143 LEU A CA 1
ATOM 1132 C C . LEU A 1 143 ? 1.434 1.737 24.787 1.00 40.66 143 LEU A C 1
ATOM 1134 O O . LEU A 1 143 ? 1.741 1.192 23.728 1.00 40.66 143 LEU A O 1
ATOM 1138 N N . PRO A 1 144 ? 1.882 2.963 25.108 1.00 42.78 144 PRO A N 1
ATOM 1139 C CA . PRO A 1 144 ? 2.766 3.698 24.221 1.00 42.78 144 PRO A CA 1
ATOM 1140 C C . PRO A 1 144 ? 4.014 2.857 23.958 1.00 42.78 144 PRO A C 1
ATOM 1142 O O . PRO A 1 144 ? 4.742 2.510 24.897 1.00 42.78 144 PRO A O 1
ATOM 1145 N N . TYR A 1 145 ? 4.258 2.543 22.687 1.00 43.84 145 TYR A N 1
ATOM 1146 C CA . TYR A 1 145 ? 5.505 1.945 22.253 1.00 43.84 145 TYR A CA 1
ATOM 1147 C C . TYR A 1 145 ? 6.647 2.866 22.697 1.00 43.84 145 TYR A C 1
ATOM 1149 O O . TYR A 1 145 ? 6.799 4.006 22.250 1.00 43.84 145 TYR A O 1
ATOM 1157 N N . ARG A 1 146 ? 7.453 2.388 23.646 1.00 43.00 146 ARG A N 1
ATOM 1158 C CA . ARG A 1 146 ? 8.720 3.026 23.988 1.00 43.00 146 ARG A CA 1
ATOM 1159 C C . ARG A 1 146 ? 9.720 2.613 22.927 1.00 43.00 146 ARG A C 1
ATOM 1161 O O . ARG A 1 146 ? 10.298 1.534 23.011 1.00 43.00 146 ARG A O 1
ATOM 1168 N N . HIS A 1 147 ? 9.957 3.493 21.962 1.00 39.78 147 HIS A N 1
ATOM 1169 C CA . HIS A 1 147 ? 11.095 3.347 21.069 1.00 39.78 147 HIS A CA 1
ATOM 1170 C C . HIS A 1 147 ? 12.372 3.194 21.920 1.00 39.78 147 HIS A C 1
ATOM 1172 O O . HIS A 1 147 ? 12.646 4.081 22.739 1.00 39.78 147 HIS A O 1
ATOM 1178 N N . PRO A 1 148 ? 13.169 2.116 21.784 1.00 38.62 148 PRO A N 1
ATOM 1179 C CA . PRO A 1 148 ? 14.473 2.055 22.419 1.00 38.62 148 PRO A CA 1
ATOM 1180 C C . PRO A 1 148 ? 15.428 2.967 21.641 1.00 38.62 148 PRO A C 1
ATOM 1182 O O . PRO A 1 148 ? 16.346 2.511 20.967 1.00 38.62 148 PRO A O 1
ATOM 1185 N N . VAL A 1 149 ? 15.244 4.285 21.757 1.00 42.09 149 VAL A N 1
ATOM 1186 C CA . VAL A 1 149 ? 16.322 5.243 21.497 1.00 42.09 149 VAL A CA 1
ATOM 1187 C C . VAL A 1 149 ? 17.285 5.116 22.676 1.00 42.09 149 VAL A C 1
ATOM 1189 O O . VAL A 1 149 ? 17.228 5.890 23.626 1.00 42.09 149 VAL A O 1
ATOM 1192 N N . GLY A 1 150 ? 18.090 4.053 22.697 1.00 41.62 150 GLY A N 1
ATOM 1193 C CA . GLY A 1 150 ? 18.947 3.795 23.854 1.00 41.62 150 GLY A CA 1
ATOM 1194 C C . GLY A 1 150 ? 19.709 2.479 23.912 1.00 41.62 150 GLY A C 1
ATOM 1195 O O . GLY A 1 150 ? 20.520 2.336 24.817 1.00 41.62 150 GLY A O 1
ATOM 1196 N N . ALA A 1 151 ? 19.549 1.547 22.970 1.00 40.16 151 ALA A N 1
ATOM 1197 C CA . ALA A 1 151 ? 20.521 0.460 22.821 1.00 40.16 151 ALA A CA 1
ATOM 1198 C C . ALA A 1 151 ? 21.658 0.909 21.891 1.00 40.16 151 ALA A C 1
ATOM 1200 O O . ALA A 1 151 ? 21.922 0.312 20.850 1.00 40.16 151 ALA A O 1
ATOM 1201 N N . VAL A 1 152 ? 22.328 2.003 22.266 1.00 43.72 152 VAL A N 1
ATOM 1202 C CA . VAL A 1 152 ? 23.706 2.203 21.821 1.00 43.72 152 VAL A CA 1
ATOM 1203 C C . VAL A 1 152 ? 24.469 1.076 22.500 1.00 43.72 152 VAL A C 1
ATOM 1205 O O . VAL A 1 152 ? 24.529 1.038 23.730 1.00 43.72 152 VAL A O 1
ATOM 1208 N N . VAL A 1 153 ? 24.979 0.120 21.726 1.00 42.28 153 VAL A N 1
ATOM 1209 C CA . VAL A 1 153 ? 25.964 -0.833 22.238 1.00 42.28 153 VAL A CA 1
ATOM 1210 C C . VAL A 1 153 ? 27.098 0.027 22.787 1.00 42.28 153 VAL A C 1
ATOM 1212 O O . VAL A 1 153 ? 27.820 0.665 22.025 1.00 42.28 153 VAL A O 1
ATOM 1215 N N . SER A 1 154 ? 27.165 0.152 24.111 1.00 36.50 154 SER A N 1
ATOM 1216 C CA . SER A 1 154 ? 28.308 0.780 24.754 1.00 36.50 154 SER A CA 1
ATOM 1217 C C . SER A 1 154 ? 29.487 -0.128 24.464 1.00 36.50 154 SER A C 1
ATOM 1219 O O . SER A 1 154 ? 29.434 -1.318 24.778 1.00 36.50 154 SER A O 1
ATOM 1221 N N . ASP A 1 155 ? 30.519 0.416 23.824 1.00 40.66 155 ASP A N 1
ATOM 1222 C CA . ASP A 1 155 ? 31.813 -0.239 23.87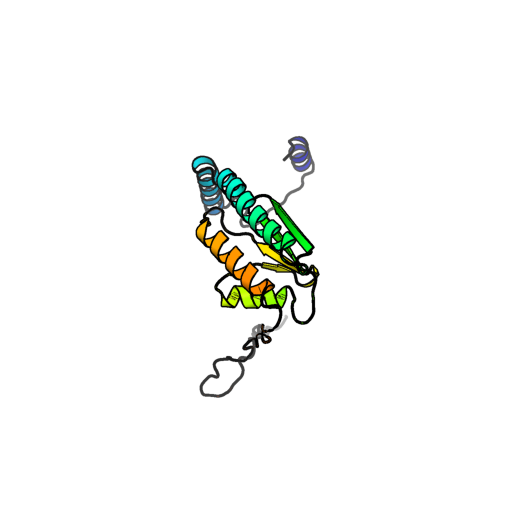7 1.00 40.66 155 ASP A CA 1
ATOM 1223 C C . ASP A 1 155 ? 32.242 -0.349 25.348 1.00 40.66 155 ASP A C 1
ATOM 1225 O O . ASP A 1 155 ? 31.735 0.338 26.243 1.00 40.66 155 ASP A O 1
ATOM 1229 N N . GLU A 1 156 ? 33.196 -1.228 25.598 1.00 47.03 156 GLU A N 1
ATOM 1230 C CA . GLU A 1 156 ? 33.726 -1.572 26.921 1.00 47.03 156 GLU A CA 1
ATOM 1231 C C . GLU A 1 156 ? 34.370 -0.362 27.644 1.00 47.03 156 GLU A C 1
ATOM 1233 O O . GLU A 1 156 ? 34.799 -0.478 28.788 1.00 47.03 156 GLU A O 1
ATOM 1238 N N . ASN A 1 157 ? 34.405 0.814 27.000 1.00 51.09 157 ASN A N 1
ATOM 1239 C CA . ASN A 1 157 ? 35.024 2.051 27.462 1.00 51.09 157 ASN A CA 1
ATOM 1240 C C . ASN A 1 157 ? 34.058 3.253 27.555 1.00 51.09 157 ASN A C 1
ATOM 1242 O O . ASN A 1 157 ? 34.514 4.371 27.818 1.00 51.09 157 ASN A O 1
ATOM 1246 N N . GLY A 1 158 ? 32.743 3.064 27.389 1.00 45.47 158 GLY A N 1
ATOM 1247 C CA . GLY A 1 158 ? 31.728 4.068 27.735 1.00 45.47 158 GLY A CA 1
ATOM 1248 C C . GLY A 1 158 ? 31.813 5.390 26.960 1.00 45.47 158 GLY A C 1
ATOM 1249 O O . GLY A 1 158 ? 31.429 6.436 27.489 1.00 45.47 158 GLY A O 1
ATOM 1250 N N . ARG A 1 159 ? 32.316 5.387 25.719 1.00 39.78 159 ARG A N 1
ATOM 1251 C CA . ARG A 1 159 ? 32.329 6.588 24.866 1.00 39.78 159 ARG A CA 1
ATOM 1252 C C . ARG A 1 159 ? 31.189 6.548 23.855 1.00 39.78 159 ARG A C 1
ATOM 1254 O O . ARG A 1 159 ? 31.086 5.628 23.053 1.00 39.78 159 ARG A O 1
ATOM 1261 N N . SER A 1 160 ? 30.356 7.588 23.862 1.00 41.22 160 SER A N 1
ATOM 1262 C CA . SER A 1 160 ? 29.341 7.817 22.831 1.00 41.22 160 SER A CA 1
ATOM 1263 C C . SER A 1 160 ? 30.003 7.860 21.446 1.00 41.22 160 SER A C 1
ATOM 1265 O O . SER A 1 160 ? 31.023 8.546 21.306 1.00 41.22 160 SER A O 1
ATOM 1267 N N . PRO A 1 161 ? 29.447 7.207 20.408 1.00 38.44 161 PRO A N 1
ATOM 1268 C CA . PRO A 1 161 ? 29.967 7.341 19.058 1.00 38.44 161 PRO A CA 1
ATOM 1269 C C . PRO A 1 161 ? 29.668 8.762 18.584 1.00 38.44 161 PRO A C 1
ATOM 1271 O O . PRO A 1 161 ? 28.547 9.107 18.211 1.00 38.44 161 PRO A O 1
ATOM 1274 N N . THR A 1 162 ? 30.675 9.627 18.645 1.00 43.31 162 THR A N 1
ATOM 1275 C CA . THR A 1 162 ? 30.643 10.892 17.928 1.00 43.31 162 THR A CA 1
ATOM 1276 C C . THR A 1 162 ? 30.508 10.551 16.449 1.00 43.31 162 THR A C 1
ATOM 1278 O O . THR A 1 162 ? 31.343 9.841 15.888 1.00 43.31 162 THR A O 1
ATOM 1281 N N . HIS A 1 163 ? 29.438 11.032 15.810 1.00 38.50 163 HIS A N 1
ATOM 1282 C CA . HIS A 1 163 ? 29.376 11.083 14.352 1.00 38.50 163 HIS A CA 1
ATOM 1283 C C . HIS A 1 163 ? 30.727 11.610 13.851 1.00 38.50 163 HIS A C 1
ATOM 1285 O O . HIS A 1 163 ? 31.141 12.686 14.302 1.00 38.50 163 HIS A O 1
ATOM 1291 N N . PRO A 1 164 ? 31.442 10.906 12.958 1.00 32.62 164 PRO A N 1
ATOM 1292 C CA . PRO A 1 164 ? 32.611 11.495 12.346 1.00 32.62 164 PRO A CA 1
ATOM 1293 C C . PRO A 1 164 ? 32.119 12.655 11.479 1.00 32.62 164 PRO A C 1
ATOM 1295 O O . PRO A 1 164 ? 31.649 12.473 10.358 1.00 32.62 164 PRO A O 1
ATOM 1298 N N . MET A 1 165 ? 32.212 13.871 12.025 1.00 32.59 165 MET A N 1
ATOM 1299 C CA . MET A 1 165 ? 32.363 15.082 11.234 1.00 32.59 165 MET A CA 1
ATOM 1300 C C . MET A 1 165 ? 33.448 14.777 10.206 1.00 32.59 165 MET A C 1
ATOM 1302 O O . MET A 1 165 ? 34.567 14.416 10.582 1.00 32.59 165 MET A O 1
ATOM 1306 N N . VAL A 1 166 ? 33.107 14.903 8.926 1.00 34.72 166 VAL A N 1
ATOM 1307 C CA . VAL A 1 166 ? 34.065 14.899 7.824 1.00 34.72 166 VAL A CA 1
ATOM 1308 C C . VAL A 1 166 ? 35.141 15.931 8.161 1.00 34.72 166 VAL A C 1
ATOM 1310 O O . VAL A 1 166 ? 34.939 17.136 8.032 1.00 34.72 166 VAL A O 1
ATOM 1313 N N . ARG A 1 167 ? 36.280 15.455 8.669 1.00 31.78 167 ARG A N 1
ATOM 1314 C CA . ARG A 1 167 ? 37.489 16.253 8.815 1.00 31.78 167 ARG A CA 1
ATOM 1315 C C . ARG A 1 167 ? 38.073 16.382 7.420 1.00 31.78 167 ARG A C 1
ATOM 1317 O O . ARG A 1 167 ? 38.631 15.427 6.887 1.00 31.78 167 ARG A O 1
ATOM 1324 N N . THR A 1 168 ? 37.946 17.564 6.833 1.00 36.38 168 THR A N 1
ATOM 1325 C CA . THR A 1 168 ? 38.836 18.007 5.764 1.00 36.38 168 THR A CA 1
ATOM 1326 C C . THR A 1 168 ? 40.273 17.817 6.243 1.00 36.38 168 THR A C 1
ATOM 1328 O O . THR A 1 168 ? 40.687 18.364 7.267 1.00 36.38 168 THR A O 1
ATOM 1331 N N . ALA A 1 169 ? 41.025 16.978 5.534 1.00 37.69 169 ALA A N 1
ATOM 1332 C CA . ALA A 1 169 ? 42.440 16.782 5.783 1.00 37.69 169 ALA A CA 1
ATOM 1333 C C . ALA A 1 169 ? 43.180 18.087 5.454 1.00 37.69 169 ALA A C 1
ATOM 1335 O O . ALA A 1 169 ? 43.357 18.441 4.291 1.00 37.69 169 ALA A O 1
ATOM 1336 N N . GLY A 1 170 ? 43.597 18.814 6.489 1.00 33.84 170 GLY A N 1
ATOM 1337 C CA . GLY A 1 170 ? 44.615 19.847 6.364 1.00 33.84 170 GLY A CA 1
ATOM 1338 C C . GLY A 1 170 ? 45.964 19.188 6.087 1.00 33.84 170 GLY A C 1
ATOM 1339 O O . GLY A 1 170 ? 46.490 18.470 6.936 1.00 33.84 170 GLY A O 1
ATOM 1340 N N . GLY A 1 171 ? 46.517 19.437 4.902 1.00 33.88 171 GLY A N 1
ATOM 1341 C CA . GLY A 1 171 ? 47.829 18.964 4.483 1.00 33.88 171 GLY A CA 1
ATOM 1342 C C . GLY A 1 171 ? 48.617 20.055 3.765 1.00 33.88 171 GLY A C 1
ATOM 1343 O O . GLY A 1 171 ? 48.541 20.145 2.552 1.00 33.88 171 GLY A O 1
ATOM 1344 N N . LYS A 1 172 ? 49.383 20.811 4.564 1.00 34.81 172 LYS A N 1
ATOM 1345 C CA . LYS A 1 172 ? 50.659 21.503 4.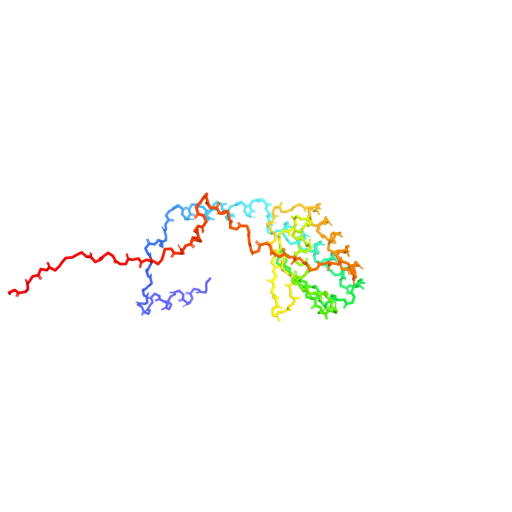280 1.00 34.81 172 LYS A CA 1
ATOM 1346 C C . LYS A 1 172 ? 50.708 22.547 3.150 1.00 34.81 172 LYS A C 1
ATOM 1348 O O . LYS A 1 172 ? 50.480 22.264 1.983 1.00 34.81 172 LYS A O 1
ATOM 1353 N N . GLY A 1 173 ? 51.104 23.760 3.543 1.00 33.25 173 GLY A N 1
ATOM 1354 C CA . GLY A 1 173 ? 51.371 24.878 2.646 1.00 33.25 173 GLY A CA 1
ATOM 1355 C C . GLY A 1 173 ? 52.572 24.666 1.728 1.00 33.25 173 GLY A C 1
ATOM 1356 O O . GLY A 1 173 ? 53.464 23.866 2.014 1.00 33.25 173 GLY A O 1
ATOM 1357 N N . ILE A 1 174 ? 52.570 25.434 0.640 1.00 39.38 174 ILE A N 1
ATOM 1358 C CA . ILE A 1 174 ? 53.722 25.696 -0.219 1.00 39.38 174 ILE A CA 1
ATOM 1359 C C . ILE A 1 174 ? 53.638 27.178 -0.606 1.00 39.38 174 ILE A C 1
ATOM 1361 O O . ILE A 1 174 ? 52.572 27.668 -0.980 1.00 39.38 174 ILE A O 1
ATOM 1365 N N . GLU A 1 175 ? 54.751 27.877 -0.409 1.00 36.12 175 GLU A N 1
ATOM 1366 C CA . GLU A 1 175 ? 54.965 29.309 -0.608 1.00 36.12 175 GLU A CA 1
ATOM 1367 C C . GLU A 1 175 ? 54.779 29.735 -2.071 1.00 36.12 175 GLU A C 1
ATOM 1369 O O . GLU A 1 175 ? 55.256 29.079 -2.995 1.00 36.12 175 GLU A O 1
ATOM 1374 N N . THR A 1 176 ? 54.118 30.874 -2.271 1.00 38.06 176 THR A N 1
ATOM 1375 C CA . THR A 1 176 ? 54.100 31.619 -3.535 1.00 38.06 176 THR A CA 1
ATOM 1376 C C . THR A 1 176 ? 55.403 32.399 -3.702 1.00 38.06 176 THR A C 1
ATOM 1378 O O . THR A 1 176 ? 55.699 33.283 -2.897 1.00 38.06 176 THR A O 1
ATOM 1381 N N . THR A 1 177 ? 56.141 32.096 -4.769 1.00 45.94 177 THR A N 1
ATOM 1382 C CA . THR A 1 177 ? 56.977 33.050 -5.515 1.00 45.94 177 THR A CA 1
ATOM 1383 C C . THR A 1 177 ? 56.375 33.190 -6.904 1.00 45.94 177 THR A C 1
ATOM 1385 O O . THR A 1 177 ? 55.939 32.146 -7.441 1.00 45.94 177 THR A O 1
#

Sequence (177 aa):
MKRSIAEQLESSGFRYVQSHQNDPLGCSVAREVIAILSQENWVERGNVMGEYFLEGLKQLEEKHDVVKEARGRGMLLGLELQPQGSLSVQSVYEALLEYGFLVGYYSAGNVLRFDPALTVEKEDVASLLESLDRILERRRDVLPYRHPVGAVVSDENGRSPTHPMVRTAGGKGIETT

Radius of gyration: 25.19 Å; chains: 1; bounding box: 75×48×60 Å

Foldseek 3Di:
DDPVVVVVCVVVPDDDDDPCPPPPVVVVVVVVVVVCCVPVVLQVLLQVLVVVLLVLLVVLVVVFVQWDDWDDGRQWIKTAGHDDDPDALVLLQVQLVVVVDHWDDDRVRSMTIGRDGSPDDSVVSVSSSVSSSVSRVCVDDSDPPDDCPDPPVQDPPRDDPDDPDPDDDDDDDDDDD

pLDDT: mean 82.21, std 22.72, range [31.78, 98.69]